Protein AF-A0A838RGV9-F1 (afdb_monomer_lite)

Structure (mmCIF, N/CA/C/O backbone):
data_AF-A0A838RGV9-F1
#
_entry.id   AF-A0A838RGV9-F1
#
loop_
_atom_site.group_PDB
_atom_site.id
_atom_site.type_symbol
_atom_site.label_atom_id
_atom_site.label_alt_id
_atom_site.label_comp_id
_atom_site.label_asym_id
_atom_site.label_entity_id
_atom_site.label_seq_id
_atom_site.pdbx_PDB_ins_code
_atom_site.Cartn_x
_atom_site.Cartn_y
_atom_site.Cartn_z
_atom_site.occupancy
_atom_site.B_iso_or_equiv
_atom_site.auth_seq_id
_atom_site.auth_comp_id
_atom_site.auth_asym_id
_atom_site.auth_atom_id
_atom_site.pdbx_PDB_model_num
ATOM 1 N N . MET A 1 1 ? -49.127 29.134 79.088 1.00 38.84 1 MET A N 1
ATOM 2 C CA . MET A 1 1 ? -49.417 29.663 77.733 1.00 38.84 1 MET A CA 1
ATOM 3 C C . MET A 1 1 ? -48.108 30.256 77.223 1.00 38.84 1 MET A C 1
ATOM 5 O O . MET A 1 1 ? -47.586 31.080 77.949 1.00 38.84 1 MET A O 1
ATOM 9 N N . ARG A 1 2 ? -47.462 29.895 76.111 1.00 37.62 2 ARG A N 1
ATOM 10 C CA . ARG A 1 2 ? -47.705 28.986 74.980 1.00 37.62 2 ARG A CA 1
ATOM 11 C C . ARG A 1 2 ? -46.329 28.514 74.450 1.00 37.62 2 ARG A C 1
ATOM 13 O O . ARG A 1 2 ? -45.347 29.227 74.592 1.00 37.62 2 ARG A O 1
ATOM 20 N N . ASN A 1 3 ? -46.375 27.311 73.890 1.00 37.75 3 ASN A N 1
ATOM 21 C CA . ASN A 1 3 ? -45.461 26.487 73.093 1.00 37.75 3 ASN A CA 1
ATOM 22 C C . ASN A 1 3 ? -44.102 27.010 72.593 1.00 37.75 3 ASN A C 1
ATOM 24 O O . ASN A 1 3 ? -43.985 28.075 71.999 1.00 37.75 3 ASN A O 1
ATOM 28 N N . VAL A 1 4 ? -43.134 26.101 72.744 1.00 48.84 4 VAL A N 1
ATOM 29 C CA . VAL A 1 4 ? -41.905 25.918 71.962 1.00 48.84 4 VAL A CA 1
ATOM 30 C C . VAL A 1 4 ? -42.262 25.161 70.671 1.00 48.84 4 VAL A C 1
ATOM 32 O O . VAL A 1 4 ? -43.009 24.186 70.760 1.00 48.84 4 VAL A O 1
ATOM 35 N N . GLY A 1 5 ? -41.709 25.561 69.520 1.00 49.88 5 GLY A N 1
ATOM 36 C CA . GLY A 1 5 ? -41.626 24.719 68.314 1.00 49.88 5 GLY A CA 1
ATOM 37 C C . GLY A 1 5 ? -41.878 25.443 66.986 1.00 49.88 5 GLY A C 1
ATOM 38 O O . GLY A 1 5 ? -43.004 25.857 66.751 1.00 49.88 5 GLY A O 1
ATOM 39 N N . GLU A 1 6 ? -40.827 25.553 66.165 1.00 44.88 6 GLU A N 1
ATOM 40 C CA . GLU A 1 6 ? -40.776 25.657 64.683 1.00 44.88 6 GLU A CA 1
ATOM 41 C C . GLU A 1 6 ? -39.279 25.880 64.351 1.00 44.88 6 GLU A C 1
ATOM 43 O O . GLU A 1 6 ? -38.728 26.927 64.673 1.00 44.88 6 GLU A O 1
ATOM 48 N N . GLU A 1 7 ? -38.461 24.840 64.147 1.00 48.50 7 GLU A N 1
ATOM 49 C CA . GLU A 1 7 ? -38.240 24.081 62.895 1.00 48.50 7 GLU A CA 1
ATOM 50 C C . GLU A 1 7 ? -37.894 24.954 61.675 1.00 48.50 7 GLU A C 1
ATOM 52 O O . GLU A 1 7 ? -38.701 25.118 60.771 1.00 48.50 7 GLU A O 1
ATOM 57 N N . ASP A 1 8 ? -36.644 25.426 61.614 1.00 43.81 8 ASP A N 1
ATOM 58 C CA . ASP A 1 8 ? -35.984 25.779 60.351 1.00 43.81 8 ASP A CA 1
ATOM 59 C C . ASP A 1 8 ? -35.103 24.596 59.911 1.00 43.81 8 ASP A C 1
ATOM 61 O O . ASP A 1 8 ? -33.913 24.514 60.225 1.00 43.81 8 ASP A O 1
ATOM 65 N N . ASN A 1 9 ? -35.711 23.646 59.194 1.00 44.75 9 ASN A N 1
ATOM 66 C CA . ASN A 1 9 ? -34.995 22.681 58.358 1.00 44.75 9 ASN A CA 1
ATOM 67 C C . ASN A 1 9 ? -34.441 23.433 57.140 1.00 44.75 9 ASN A C 1
ATOM 69 O O . ASN A 1 9 ? -35.098 23.542 56.108 1.00 44.75 9 ASN A O 1
ATOM 73 N N . GLN A 1 10 ? -33.237 23.990 57.264 1.00 44.53 10 GLN A N 1
ATOM 74 C CA . GLN A 1 10 ? -32.460 24.366 56.089 1.00 44.53 10 GLN A CA 1
ATOM 75 C C . GLN A 1 10 ? -31.919 23.088 55.452 1.00 44.53 10 GLN A C 1
ATOM 77 O O . GLN A 1 10 ? -31.057 22.421 56.026 1.00 44.53 10 GLN A O 1
ATOM 82 N N . ASP A 1 11 ? -32.451 22.775 54.270 1.00 50.38 11 ASP A N 1
ATOM 83 C CA . ASP A 1 11 ? -31.948 21.784 53.324 1.00 50.38 11 ASP A CA 1
ATOM 84 C C . ASP A 1 11 ? -30.456 22.026 53.043 1.00 50.38 11 ASP A C 1
ATOM 86 O O . ASP A 1 11 ? -30.053 22.731 52.116 1.00 50.38 11 ASP A O 1
ATOM 90 N N . LEU A 1 12 ? -29.614 21.427 53.882 1.00 48.34 12 LEU A N 1
ATOM 91 C CA . LEU A 1 12 ? -28.197 21.216 53.642 1.00 48.34 12 LEU A CA 1
ATOM 92 C C . LEU A 1 12 ? -28.070 20.104 52.600 1.00 48.34 12 LEU A C 1
ATOM 94 O O . LEU A 1 12 ? -27.753 18.963 52.928 1.00 48.34 12 LEU A O 1
ATOM 98 N N . PHE A 1 13 ? -28.308 20.443 51.332 1.00 50.75 13 PHE A N 1
ATOM 99 C CA . PHE A 1 13 ? -27.741 19.664 50.236 1.00 50.75 13 PHE A CA 1
ATOM 100 C C . PHE A 1 13 ? -26.227 19.645 50.438 1.00 50.75 13 PHE A C 1
ATOM 102 O O . PHE A 1 13 ? -25.566 20.690 50.441 1.00 50.75 13 PHE A O 1
ATOM 109 N N . SER A 1 14 ? -25.687 18.460 50.704 1.00 58.28 14 SER A N 1
ATOM 110 C CA . SER A 1 14 ? -24.274 18.310 51.02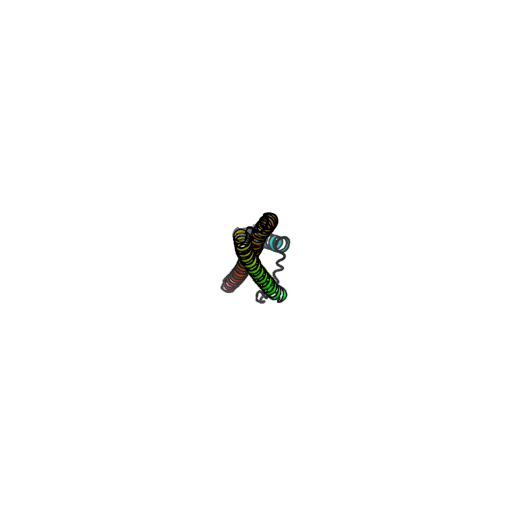6 1.00 58.28 14 SER A CA 1
ATOM 111 C C . SER A 1 14 ? -23.434 18.673 49.797 1.00 58.28 14 SER A C 1
ATOM 113 O O . SER A 1 14 ? -23.817 18.403 48.657 1.00 58.28 14 SER A O 1
ATOM 115 N N . ALA A 1 15 ? -22.270 19.294 50.000 1.00 53.75 15 ALA A N 1
ATOM 116 C CA . ALA A 1 15 ? -21.366 19.655 48.903 1.00 53.75 15 ALA A CA 1
ATOM 117 C C . ALA A 1 15 ? -20.957 18.442 48.036 1.00 53.75 15 ALA A C 1
ATOM 119 O O . ALA A 1 15 ? -20.588 18.625 46.878 1.00 53.75 15 ALA A O 1
ATOM 120 N N . GLU A 1 16 ? -21.071 17.223 48.579 1.00 52.38 16 GLU A N 1
ATOM 121 C CA . GLU A 1 16 ? -20.868 15.955 47.871 1.00 52.38 16 GLU A CA 1
ATOM 122 C C . GLU A 1 16 ? -21.973 15.637 46.857 1.00 52.38 16 GLU A C 1
ATOM 124 O O . GLU A 1 16 ? -21.681 15.100 45.791 1.00 52.38 16 GLU A O 1
ATOM 129 N N . GLU A 1 17 ? -23.230 16.000 47.121 1.00 49.72 17 GLU A N 1
ATOM 130 C CA . GLU A 1 17 ? -24.305 15.824 46.137 1.00 49.72 17 GLU A CA 1
ATOM 131 C C . GLU A 1 17 ? -24.119 16.783 44.957 1.00 49.72 17 GLU A C 1
ATOM 133 O O . GLU A 1 17 ? -24.282 16.391 43.802 1.00 49.72 17 GLU A O 1
ATOM 138 N N . PHE A 1 18 ? -23.679 18.017 45.217 1.00 50.31 18 PHE A N 1
ATOM 139 C CA . PHE A 1 18 ? -23.465 19.023 44.173 1.00 50.31 18 PHE A CA 1
ATOM 140 C C . PHE A 1 18 ? -22.307 18.672 43.222 1.00 50.31 18 PHE A C 1
ATOM 142 O O . PHE A 1 18 ? -22.387 18.926 42.017 1.00 50.31 18 PHE A O 1
ATOM 149 N N . THR A 1 19 ? -21.226 18.071 43.727 1.00 52.03 19 THR A N 1
ATOM 150 C CA . THR A 1 19 ? -20.140 17.561 42.876 1.00 52.03 19 THR A CA 1
ATOM 151 C C . THR A 1 19 ? -20.588 16.363 42.053 1.00 52.03 19 THR A C 1
ATOM 153 O O . THR A 1 19 ? -20.262 16.316 40.869 1.00 52.03 19 THR A O 1
ATOM 156 N N . ASN A 1 20 ? -21.386 15.463 42.630 1.00 53.66 20 ASN A N 1
ATOM 157 C CA . ASN A 1 20 ? -21.862 14.261 41.947 1.00 53.66 20 ASN A CA 1
ATOM 158 C C . ASN A 1 20 ? -22.820 14.584 40.779 1.00 53.66 20 ASN A C 1
ATOM 160 O O . ASN A 1 20 ? -22.722 13.997 39.699 1.00 53.66 20 ASN A O 1
ATOM 164 N N . TYR A 1 21 ? -23.687 15.592 40.944 1.00 52.53 21 TYR A N 1
ATOM 165 C CA . TYR A 1 21 ? -24.541 16.098 39.859 1.00 52.53 21 TYR A CA 1
ATOM 166 C C . TYR A 1 21 ? -23.733 16.718 38.711 1.00 52.53 21 TYR A C 1
ATOM 168 O O . TYR A 1 21 ? -24.027 16.468 37.540 1.00 52.53 21 TYR A O 1
ATOM 176 N N . ASN A 1 22 ? -22.687 17.485 39.026 1.00 56.66 22 ASN A N 1
ATOM 177 C CA . ASN A 1 22 ? -21.841 18.116 38.011 1.00 56.66 22 ASN A CA 1
ATOM 178 C C . ASN A 1 22 ? -20.995 17.095 37.231 1.00 56.66 22 ASN A C 1
ATOM 180 O O . ASN A 1 22 ? -20.801 17.261 36.026 1.00 56.66 22 ASN A O 1
ATOM 184 N N . THR A 1 23 ? -20.528 16.022 37.878 1.00 58.56 23 THR A N 1
ATOM 185 C CA . THR A 1 23 ? -19.831 14.917 37.199 1.00 58.56 23 THR A CA 1
ATOM 186 C C . THR A 1 23 ? -20.762 14.130 36.284 1.00 58.56 23 THR A C 1
ATOM 188 O O . THR A 1 23 ? -20.413 13.911 35.127 1.00 58.56 23 THR A O 1
ATOM 191 N N . LEU A 1 24 ? -21.978 13.809 36.737 1.00 58.62 24 LEU A N 1
ATOM 192 C CA . LEU A 1 24 ? -22.999 13.149 35.912 1.00 58.62 24 LEU A CA 1
ATOM 193 C C . LEU A 1 24 ? -23.360 13.972 34.670 1.00 58.62 24 LEU A C 1
ATOM 195 O O . LEU A 1 24 ? -23.524 13.437 33.574 1.00 58.62 24 LEU A O 1
ATOM 199 N N . GLN A 1 25 ? -23.460 15.292 34.816 1.00 61.22 25 GLN A N 1
ATOM 200 C CA . GLN A 1 25 ? -23.795 16.174 33.704 1.00 61.22 25 GLN A CA 1
ATOM 201 C C . GLN A 1 25 ? -22.644 16.309 32.697 1.00 61.22 25 GLN A C 1
ATOM 203 O O . GLN A 1 25 ? -22.888 16.343 31.488 1.00 61.22 25 GLN A O 1
ATOM 208 N N . ALA A 1 26 ? -21.397 16.319 33.177 1.00 64.56 26 ALA A N 1
ATOM 209 C CA . ALA A 1 26 ? -20.211 16.298 32.327 1.00 64.56 26 ALA A CA 1
ATOM 210 C C . ALA A 1 26 ? -20.060 14.966 31.571 1.00 64.56 26 ALA A C 1
ATOM 212 O O . ALA A 1 26 ? -19.712 14.977 30.391 1.00 64.56 26 ALA A O 1
ATOM 213 N N . GLU A 1 27 ? -20.371 13.833 32.208 1.00 66.25 27 GLU A N 1
ATOM 214 C CA . GLU A 1 27 ? -20.383 12.518 31.557 1.00 66.25 27 GLU A CA 1
ATOM 215 C C . GLU A 1 27 ? -21.451 12.433 30.465 1.00 66.25 27 GLU A C 1
ATOM 217 O O . GLU A 1 27 ? -21.141 12.031 29.344 1.00 66.25 27 GLU A O 1
ATOM 222 N N . MET A 1 28 ? -22.677 12.893 30.738 1.00 69.56 28 MET A N 1
ATOM 223 C CA . MET A 1 28 ? -23.749 12.915 29.735 1.00 69.56 28 MET A CA 1
ATOM 224 C C . MET A 1 28 ? -23.400 13.784 28.520 1.00 69.56 28 MET A C 1
ATOM 226 O O . MET A 1 28 ? -23.698 13.408 27.383 1.00 69.56 28 MET A O 1
ATOM 230 N N . ASP A 1 29 ? -22.761 14.938 28.729 1.00 75.88 29 ASP A N 1
ATOM 231 C CA . ASP A 1 29 ? -22.346 15.805 27.621 1.00 75.88 29 ASP A CA 1
ATOM 232 C C . ASP A 1 29 ? -21.178 15.195 26.829 1.00 75.88 29 ASP A C 1
ATOM 234 O O . ASP A 1 29 ? -21.167 15.233 25.595 1.00 75.88 29 ASP A O 1
ATOM 238 N N . LEU A 1 30 ? -20.229 14.541 27.507 1.00 68.81 30 LEU A N 1
ATOM 239 C CA . LEU A 1 30 ? -19.143 13.815 26.851 1.00 68.81 30 LEU A CA 1
ATOM 240 C C . LEU A 1 30 ? -19.681 12.640 26.017 1.00 68.81 30 LEU A C 1
ATOM 242 O O . LEU A 1 30 ? -19.285 12.475 24.863 1.00 68.81 30 LEU A O 1
ATOM 246 N N . GLU A 1 31 ? -20.628 11.866 26.553 1.00 63.72 31 GLU A N 1
ATOM 247 C CA . GLU A 1 31 ? -21.307 10.785 25.834 1.00 63.72 31 GLU A CA 1
ATOM 248 C C . GLU A 1 31 ? -22.082 11.298 24.620 1.00 63.72 31 GLU A C 1
ATOM 250 O O . GLU A 1 31 ? -22.030 10.688 23.546 1.00 63.72 31 GLU A O 1
ATOM 255 N N . ARG A 1 32 ? -22.774 12.436 24.754 1.00 66.44 32 ARG A N 1
ATOM 256 C CA . ARG A 1 32 ? -23.488 13.066 23.639 1.00 66.44 32 ARG A CA 1
ATOM 257 C C . ARG A 1 32 ? -22.521 13.471 22.533 1.00 66.44 32 ARG A C 1
ATOM 259 O O . ARG A 1 32 ? -22.756 13.157 21.368 1.00 66.44 32 ARG A O 1
ATOM 266 N N . ARG A 1 33 ? -21.394 14.088 22.892 1.00 64.69 33 ARG A N 1
ATOM 267 C CA . ARG A 1 33 ? -20.357 14.512 21.939 1.00 64.69 33 ARG A CA 1
ATOM 268 C C . ARG A 1 33 ? -19.636 13.326 21.297 1.00 64.69 33 ARG A C 1
ATOM 270 O O . ARG A 1 33 ? -19.273 13.408 20.126 1.00 64.69 33 ARG A O 1
ATOM 277 N N . LEU A 1 34 ? -19.468 12.212 22.011 1.00 59.88 34 LEU A N 1
ATOM 278 C CA . LEU A 1 34 ? -18.934 10.962 21.458 1.00 59.88 34 LEU A CA 1
ATOM 279 C C . LEU A 1 34 ? -19.927 10.284 20.498 1.00 59.88 34 LEU A C 1
ATOM 281 O O . LEU A 1 34 ? -19.515 9.784 19.448 1.00 59.88 34 LEU A O 1
ATOM 285 N N . ARG A 1 35 ? -21.232 10.316 20.801 1.00 59.00 35 ARG A N 1
ATOM 286 C CA . ARG A 1 35 ? -22.293 9.846 19.891 1.00 59.00 35 ARG A CA 1
ATOM 287 C C . ARG A 1 35 ? -22.353 10.680 18.612 1.00 59.00 35 ARG A C 1
ATOM 289 O O . ARG A 1 35 ? -22.397 10.104 17.528 1.00 59.00 35 ARG A O 1
ATOM 296 N N . GLU A 1 36 ? -22.330 12.007 18.738 1.00 60.91 36 GLU A N 1
ATOM 297 C CA . GLU A 1 36 ? -22.445 12.941 17.609 1.00 60.91 36 GLU A CA 1
ATOM 298 C C . GLU A 1 36 ? -21.201 12.939 16.710 1.00 60.91 36 GLU A C 1
ATOM 300 O O . GLU A 1 36 ? -21.340 12.913 15.489 1.00 60.91 36 GLU A O 1
ATOM 305 N N . ASN A 1 37 ? -19.991 12.909 17.282 1.00 56.53 37 ASN A N 1
ATOM 306 C CA . ASN A 1 37 ? -18.759 13.057 16.496 1.00 56.53 37 ASN A CA 1
ATOM 307 C C . ASN A 1 37 ? -18.123 11.732 16.055 1.00 56.53 37 ASN A C 1
ATOM 309 O O . ASN A 1 37 ? -17.371 11.720 15.084 1.00 56.53 37 ASN A O 1
ATOM 313 N N . VAL A 1 38 ? -18.381 10.622 16.758 1.00 55.91 38 VAL A N 1
ATOM 314 C CA . VAL A 1 38 ? -17.686 9.340 16.516 1.00 55.91 38 VAL A CA 1
ATOM 315 C C . VAL A 1 38 ? -18.638 8.253 15.996 1.00 55.91 38 VAL A C 1
ATOM 317 O O . VAL A 1 38 ? -18.197 7.178 15.587 1.00 55.91 38 VAL A O 1
ATOM 320 N N . GLY A 1 39 ? -19.955 8.500 15.983 1.00 45.88 39 GLY A N 1
ATOM 321 C CA . GLY A 1 39 ? -20.948 7.513 15.540 1.00 45.88 39 GLY A CA 1
ATOM 322 C C . GLY A 1 39 ? -20.947 6.236 16.390 1.00 45.88 39 GLY A C 1
ATOM 323 O O . GLY A 1 39 ? -21.368 5.171 15.933 1.00 45.88 39 GLY A O 1
ATOM 324 N N . ILE A 1 40 ? -20.434 6.311 17.621 1.00 47.69 40 ILE A N 1
ATOM 325 C CA . ILE A 1 40 ? -20.488 5.213 18.581 1.00 47.69 40 ILE A CA 1
ATOM 326 C C . ILE A 1 40 ? -21.839 5.332 19.273 1.00 47.69 40 ILE A C 1
ATOM 328 O O . ILE A 1 40 ? -22.056 6.235 20.070 1.00 47.69 40 ILE A O 1
ATOM 332 N N . THR A 1 41 ? -22.769 4.439 18.954 1.00 49.03 41 THR A N 1
ATOM 333 C CA . THR A 1 41 ? -23.935 4.181 19.801 1.00 49.03 41 THR A CA 1
ATOM 334 C C . THR A 1 41 ? -23.488 3.176 20.859 1.00 49.03 41 THR A C 1
ATOM 336 O O . THR A 1 41 ? -23.380 1.990 20.541 1.00 49.03 41 THR A O 1
ATOM 339 N N . PRO A 1 42 ? -23.175 3.591 22.101 1.00 42.72 42 PRO A N 1
ATOM 340 C CA . PRO A 1 42 ? -22.986 2.620 23.157 1.00 42.72 42 PRO A CA 1
ATOM 341 C C . PRO A 1 42 ? -24.367 2.020 23.442 1.00 42.72 42 PRO A C 1
ATOM 343 O O . PRO A 1 42 ? -25.299 2.705 23.875 1.00 42.72 42 PRO A O 1
ATOM 346 N N . ILE A 1 43 ? -24.534 0.739 23.114 1.00 43.50 43 ILE A N 1
ATOM 347 C CA . ILE A 1 43 ? -25.655 -0.062 23.603 1.00 43.50 43 ILE A CA 1
ATOM 348 C C . ILE A 1 43 ? -25.320 -0.352 25.067 1.00 43.50 43 ILE A C 1
ATOM 350 O O . ILE A 1 43 ? -24.830 -1.424 25.401 1.00 43.50 43 ILE A O 1
ATOM 354 N N . ILE A 1 44 ? -25.511 0.641 25.938 1.00 44.72 44 ILE A N 1
ATOM 355 C CA . ILE A 1 44 ? -25.464 0.438 27.386 1.00 44.72 44 ILE A CA 1
ATOM 356 C C . ILE A 1 44 ? -26.822 -0.143 27.767 1.00 44.72 44 ILE A C 1
ATOM 358 O O . ILE A 1 44 ? -27.716 0.543 28.249 1.00 44.72 44 ILE A O 1
ATOM 362 N N . SER A 1 45 ? -27.023 -1.417 27.457 1.00 43.41 45 SER A N 1
ATOM 363 C CA . SER A 1 45 ? -27.983 -2.210 28.212 1.00 43.41 45 SER A CA 1
ATOM 364 C C . SER A 1 45 ? -27.226 -2.754 29.410 1.00 43.41 45 SER A C 1
ATOM 366 O O . SER A 1 45 ? -26.246 -3.477 29.209 1.00 43.41 45 SER A O 1
ATOM 368 N N . GLY A 1 46 ? -27.665 -2.389 30.619 1.00 39.91 46 GLY A N 1
ATOM 369 C CA . GLY A 1 46 ? -27.192 -2.992 31.865 1.00 39.91 46 GLY A CA 1
ATOM 370 C C . GLY A 1 46 ? -27.028 -4.504 31.691 1.00 39.91 46 GLY A C 1
ATOM 371 O O . GLY A 1 46 ? -27.866 -5.157 31.066 1.00 39.91 46 GLY A O 1
ATOM 372 N N . ASP A 1 47 ? -25.885 -5.011 32.139 1.00 40.44 47 ASP A N 1
ATOM 373 C CA . ASP A 1 47 ? -25.431 -6.404 32.037 1.00 40.44 47 ASP A CA 1
ATOM 374 C C . ASP A 1 47 ? -25.050 -6.962 30.659 1.00 40.44 47 ASP A C 1
ATOM 376 O O . ASP A 1 47 ? -24.684 -8.136 30.576 1.00 40.44 47 ASP A O 1
ATOM 380 N N . LYS A 1 48 ? -25.036 -6.180 29.572 1.00 41.44 48 LYS A N 1
ATOM 381 C CA . LYS A 1 48 ? -24.576 -6.710 28.275 1.00 41.44 48 LYS A CA 1
ATOM 382 C C . LYS A 1 48 ? -23.189 -6.203 27.913 1.00 41.44 48 LYS A C 1
ATOM 384 O O . LYS A 1 48 ? -22.982 -5.025 27.643 1.00 41.44 48 LYS A O 1
ATOM 389 N N . GLU A 1 49 ? -22.263 -7.157 27.924 1.00 42.94 49 GLU A N 1
ATOM 390 C CA . GLU A 1 49 ? -20.967 -7.174 27.244 1.00 42.94 49 GLU A CA 1
ATOM 391 C C . GLU A 1 49 ? -20.964 -6.254 26.015 1.00 42.94 49 GLU A C 1
ATOM 393 O O . GLU A 1 49 ? -21.887 -6.345 25.196 1.00 42.94 49 GLU A O 1
ATOM 398 N N . ILE A 1 50 ? -19.954 -5.378 25.876 1.00 49.94 50 ILE A N 1
ATOM 399 C CA . ILE A 1 50 ? -19.778 -4.537 24.680 1.00 49.94 50 ILE A CA 1
ATOM 400 C C . ILE A 1 50 ? -19.662 -5.463 23.462 1.00 49.94 50 ILE A C 1
ATOM 402 O O . ILE A 1 50 ? -18.590 -5.933 23.072 1.00 49.94 50 ILE A O 1
ATOM 406 N N . THR A 1 51 ? -20.808 -5.761 22.860 1.00 44.22 51 THR A N 1
ATOM 407 C CA . THR A 1 51 ? -20.922 -6.688 21.747 1.00 44.22 51 THR A CA 1
ATOM 408 C C . THR A 1 51 ? -20.705 -5.861 20.495 1.00 44.22 51 THR A C 1
ATOM 410 O O . THR A 1 51 ? -21.612 -5.202 19.988 1.00 44.22 51 THR A O 1
ATOM 413 N N . TYR A 1 52 ? -19.459 -5.822 20.025 1.00 51.91 52 TYR A N 1
ATOM 414 C CA . TYR A 1 52 ? -19.124 -5.163 18.767 1.00 51.91 52 TYR A CA 1
ATOM 415 C C . TYR A 1 52 ? -19.953 -5.776 17.635 1.00 51.91 52 TYR A C 1
ATOM 417 O O . TYR A 1 52 ? -20.043 -7.000 17.523 1.00 51.91 52 TYR A O 1
ATOM 425 N N . SER A 1 53 ? -20.556 -4.941 16.782 1.00 51.62 53 SER A N 1
ATOM 426 C CA . SER A 1 53 ? -21.385 -5.462 15.696 1.00 51.62 53 SER A CA 1
ATOM 427 C C . SER A 1 53 ? -20.548 -6.354 14.760 1.00 51.62 53 SER A C 1
ATOM 429 O O . SER A 1 53 ? -19.419 -5.990 14.405 1.00 51.62 53 SER A O 1
ATOM 431 N N . PRO A 1 54 ? -21.092 -7.490 14.285 1.00 53.88 54 PRO A N 1
ATOM 432 C CA . PRO A 1 54 ? -20.420 -8.345 13.303 1.00 53.88 54 PRO A CA 1
ATOM 433 C C . PRO A 1 54 ? -19.974 -7.578 12.046 1.00 53.88 54 PRO A C 1
ATOM 435 O O . PRO A 1 54 ? -18.941 -7.884 11.452 1.00 53.88 54 PRO A O 1
ATOM 438 N N . SER A 1 55 ? -20.702 -6.515 11.678 1.00 59.34 55 SER A N 1
ATOM 439 C CA . SER A 1 55 ? -20.350 -5.631 10.563 1.00 59.34 55 SER A CA 1
ATOM 440 C C . SER A 1 55 ? -19.026 -4.882 10.764 1.00 59.34 55 SER A C 1
ATOM 442 O O . SER A 1 55 ? -18.286 -4.714 9.798 1.00 59.34 55 SER A O 1
ATOM 444 N N . ARG A 1 56 ? -18.653 -4.495 11.995 1.00 58.41 56 ARG A N 1
ATOM 445 C CA . ARG A 1 56 ? -17.348 -3.861 12.277 1.00 58.41 56 ARG A CA 1
ATOM 446 C C . ARG A 1 56 ? -16.177 -4.845 12.212 1.00 58.41 56 ARG A C 1
ATOM 448 O O . ARG A 1 56 ? -15.064 -4.447 11.875 1.00 58.41 56 ARG A O 1
ATOM 455 N N . ILE A 1 57 ? -16.408 -6.122 12.517 1.00 64.94 57 ILE A N 1
ATOM 456 C CA . ILE A 1 57 ? -15.387 -7.176 12.402 1.00 64.94 57 ILE A CA 1
ATOM 457 C C . ILE A 1 57 ? -15.142 -7.510 10.926 1.00 64.94 57 ILE A C 1
ATOM 459 O O . ILE A 1 57 ? -13.990 -7.556 10.492 1.00 64.94 57 ILE A O 1
ATOM 463 N N . ASN A 1 58 ? -16.211 -7.661 10.142 1.00 66.50 58 ASN A N 1
ATOM 464 C CA . ASN A 1 58 ? -16.100 -7.909 8.705 1.00 66.50 58 ASN A CA 1
ATOM 465 C C . ASN A 1 58 ? -15.453 -6.729 7.970 1.00 66.50 58 ASN A C 1
ATOM 467 O O . ASN A 1 58 ? -14.577 -6.944 7.135 1.00 66.50 58 ASN A O 1
ATOM 471 N N . ASN A 1 59 ? -15.802 -5.489 8.330 1.00 75.69 59 ASN A N 1
ATOM 472 C CA . ASN A 1 59 ? -15.153 -4.304 7.768 1.00 75.69 59 ASN A CA 1
ATOM 473 C C . ASN A 1 59 ? -13.659 -4.255 8.104 1.00 75.69 59 ASN A C 1
ATOM 475 O O . ASN A 1 59 ? -12.856 -3.960 7.226 1.00 75.69 59 ASN A O 1
ATOM 479 N N . TYR A 1 60 ? -13.265 -4.613 9.330 1.00 77.00 60 TYR A N 1
ATOM 480 C CA . TYR A 1 60 ? -11.852 -4.683 9.711 1.00 77.00 60 TYR A CA 1
ATOM 481 C C . TYR A 1 60 ? -11.074 -5.689 8.849 1.00 77.00 60 TYR A C 1
ATOM 483 O O . TYR A 1 60 ? -9.997 -5.377 8.343 1.00 77.00 60 TYR A O 1
ATOM 491 N N . GLN A 1 61 ? -11.625 -6.888 8.630 1.00 80.75 61 GLN A N 1
ATOM 492 C CA . GLN A 1 61 ? -10.99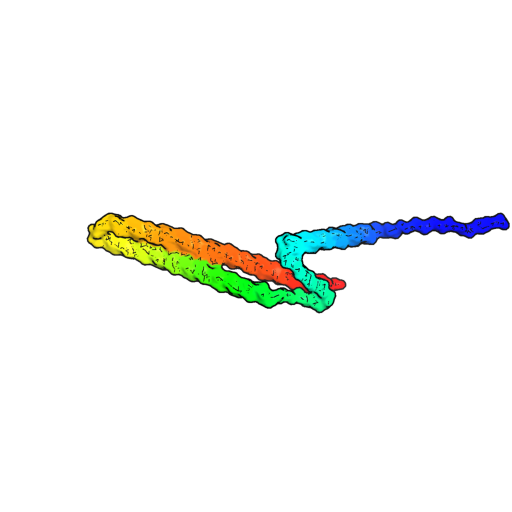1 -7.885 7.762 1.00 80.75 61 GLN A CA 1
ATOM 493 C C . GLN A 1 61 ? -10.929 -7.422 6.303 1.00 80.75 61 GLN A C 1
ATOM 495 O O . GLN A 1 61 ? -9.884 -7.560 5.672 1.00 80.75 61 GLN A O 1
ATOM 500 N N . ALA A 1 62 ? -12.005 -6.827 5.783 1.00 81.00 62 ALA A N 1
ATOM 501 C CA . ALA A 1 62 ? -12.044 -6.304 4.420 1.00 81.00 62 ALA A CA 1
ATOM 502 C C . ALA A 1 62 ? -11.003 -5.192 4.201 1.00 81.00 62 ALA A C 1
ATOM 504 O O . ALA A 1 62 ? -10.263 -5.222 3.218 1.00 81.00 62 ALA A O 1
ATOM 505 N N . ILE A 1 63 ? -10.886 -4.252 5.144 1.00 86.25 63 ILE A N 1
ATOM 506 C CA . ILE A 1 63 ? -9.898 -3.165 5.093 1.00 86.25 63 ILE A CA 1
ATOM 507 C C . ILE A 1 63 ? -8.473 -3.719 5.218 1.00 86.25 63 ILE A C 1
ATOM 509 O O . ILE A 1 63 ? -7.574 -3.276 4.505 1.00 86.25 63 ILE A O 1
ATOM 513 N N . ARG A 1 64 ? -8.255 -4.732 6.063 1.00 88.12 64 ARG A N 1
ATOM 514 C CA . ARG A 1 64 ? -6.950 -5.396 6.175 1.00 88.12 64 ARG A CA 1
ATOM 515 C C . ARG A 1 64 ? -6.542 -6.080 4.871 1.00 88.12 64 ARG A C 1
ATOM 517 O O . ARG A 1 64 ? -5.402 -5.930 4.442 1.00 88.12 64 ARG A O 1
ATOM 524 N N . VAL A 1 65 ? -7.463 -6.796 4.224 1.00 91.19 65 VAL A N 1
ATOM 525 C CA . VAL A 1 65 ? -7.215 -7.421 2.914 1.00 91.19 65 VAL A CA 1
ATOM 526 C C . VAL A 1 65 ? -6.917 -6.359 1.857 1.00 91.19 65 VAL A C 1
ATOM 528 O O . VAL A 1 65 ? -5.986 -6.529 1.070 1.00 91.19 65 VAL A O 1
ATOM 531 N N . LEU A 1 66 ? -7.641 -5.235 1.872 1.00 91.00 66 LEU A N 1
ATOM 532 C CA . LEU A 1 66 ? -7.353 -4.099 1.000 1.00 91.00 66 LEU A CA 1
ATOM 533 C C . LEU A 1 66 ? -5.922 -3.580 1.218 1.00 91.00 66 LEU A C 1
ATOM 535 O O . LEU A 1 66 ? -5.175 -3.470 0.249 1.00 91.00 66 LEU A O 1
ATOM 539 N N . ALA A 1 67 ? -5.500 -3.345 2.463 1.00 89.38 67 ALA A N 1
ATOM 540 C CA . ALA A 1 67 ? -4.133 -2.916 2.778 1.00 89.38 67 ALA A CA 1
ATOM 541 C C . ALA A 1 67 ? -3.075 -3.904 2.260 1.00 89.38 67 ALA A C 1
ATOM 543 O O . ALA A 1 67 ? -2.101 -3.503 1.621 1.00 89.38 67 ALA A O 1
ATOM 544 N N . SER A 1 68 ? -3.299 -5.207 2.452 1.00 91.50 68 SER A N 1
ATOM 545 C CA . SER A 1 68 ? -2.415 -6.250 1.921 1.00 91.50 68 SER A CA 1
ATOM 546 C C . SER A 1 68 ? -2.367 -6.259 0.389 1.00 91.50 68 SER A C 1
ATOM 548 O O . SER A 1 68 ? -1.296 -6.446 -0.186 1.00 91.50 68 SER A O 1
ATOM 550 N N . SER A 1 69 ? -3.488 -6.001 -0.291 1.00 93.62 69 SER A N 1
ATOM 551 C CA . SER A 1 69 ? -3.513 -5.898 -1.757 1.00 93.62 69 SER A CA 1
ATOM 552 C C . SER A 1 69 ? -2.737 -4.680 -2.271 1.00 93.62 69 SER A C 1
ATOM 554 O O . SER A 1 69 ? -1.972 -4.805 -3.225 1.00 93.62 69 SER A O 1
ATOM 556 N N . LEU A 1 70 ? -2.842 -3.530 -1.592 1.00 92.25 70 LEU A N 1
ATOM 557 C CA . LEU A 1 70 ? -2.067 -2.324 -1.902 1.00 92.25 70 LEU A CA 1
ATOM 558 C C . LEU A 1 70 ? -0.568 -2.578 -1.725 1.00 92.25 70 LEU A C 1
ATOM 560 O O . LEU A 1 70 ? 0.228 -2.209 -2.583 1.00 92.25 70 LEU A O 1
ATOM 564 N N . GLN A 1 71 ? -0.179 -3.289 -0.667 1.00 92.50 71 GLN A N 1
ATOM 565 C CA . GLN A 1 71 ? 1.204 -3.715 -0.476 1.00 92.50 71 GLN A CA 1
ATOM 566 C C . GLN A 1 71 ? 1.675 -4.658 -1.597 1.00 92.50 71 GLN A C 1
ATOM 568 O O . GLN A 1 71 ? 2.800 -4.528 -2.079 1.00 92.50 71 GLN A O 1
ATOM 573 N N . GLY A 1 72 ? 0.811 -5.566 -2.059 1.00 93.00 72 GLY A N 1
ATOM 574 C CA . GLY A 1 72 ? 1.066 -6.408 -3.231 1.00 93.00 72 GLY A CA 1
ATOM 575 C C . GLY A 1 72 ? 1.299 -5.590 -4.505 1.00 93.00 72 GLY A C 1
ATOM 576 O O . GLY A 1 72 ? 2.285 -5.815 -5.208 1.00 93.00 72 GLY A O 1
ATOM 577 N N . PHE A 1 73 ? 0.456 -4.588 -4.771 1.00 93.12 73 PHE A N 1
ATOM 578 C CA . PHE A 1 73 ? 0.654 -3.667 -5.893 1.00 93.12 73 PHE A CA 1
ATOM 579 C C . PHE A 1 73 ? 1.954 -2.875 -5.763 1.00 93.12 73 PHE A C 1
ATOM 581 O O . PHE A 1 73 ? 2.673 -2.732 -6.750 1.00 93.12 73 PHE A O 1
ATOM 588 N N . ALA A 1 74 ? 2.313 -2.422 -4.560 1.00 93.69 74 ALA A N 1
ATOM 589 C CA . ALA A 1 74 ? 3.577 -1.731 -4.335 1.00 93.69 74 ALA A CA 1
ATOM 590 C C . ALA A 1 74 ? 4.783 -2.584 -4.760 1.00 93.69 74 ALA A C 1
ATOM 592 O O . ALA A 1 74 ? 5.679 -2.093 -5.448 1.00 93.69 74 ALA A O 1
ATOM 593 N N . TRP A 1 75 ? 4.782 -3.873 -4.410 1.00 94.62 75 TRP A N 1
ATOM 594 C CA . TRP A 1 75 ? 5.821 -4.812 -4.835 1.00 94.62 75 TRP A CA 1
ATOM 595 C C . TRP A 1 75 ? 5.817 -5.066 -6.338 1.00 94.62 75 TRP A C 1
ATOM 597 O O . TRP A 1 75 ? 6.883 -5.113 -6.950 1.00 94.62 75 TRP A O 1
ATOM 607 N N . LEU A 1 76 ? 4.636 -5.185 -6.944 1.00 96.31 76 LEU A N 1
ATOM 608 C CA . LEU A 1 76 ? 4.503 -5.355 -8.387 1.00 96.31 76 LEU A CA 1
ATOM 609 C C . LEU A 1 76 ? 5.109 -4.167 -9.146 1.00 96.31 76 LEU A C 1
ATOM 611 O O . LEU A 1 76 ? 5.937 -4.362 -10.034 1.00 96.31 76 LEU A O 1
ATOM 615 N N . PHE A 1 77 ? 4.774 -2.937 -8.754 1.00 95.44 77 PHE A N 1
ATOM 616 C CA . PHE A 1 77 ? 5.330 -1.734 -9.374 1.00 95.44 77 PHE A CA 1
ATOM 617 C C . PHE A 1 77 ? 6.828 -1.560 -9.096 1.00 95.44 77 PHE A C 1
ATOM 619 O O . PHE A 1 77 ? 7.570 -1.165 -9.995 1.00 95.44 77 PHE A O 1
ATOM 626 N N . ALA A 1 78 ? 7.310 -1.923 -7.904 1.00 93.50 78 ALA A N 1
ATOM 627 C CA . ALA A 1 78 ? 8.746 -1.958 -7.629 1.00 93.50 78 ALA A CA 1
ATOM 628 C C . ALA A 1 78 ? 9.476 -2.956 -8.550 1.00 93.50 78 ALA A C 1
ATOM 630 O O . ALA A 1 78 ? 10.544 -2.647 -9.078 1.00 93.50 78 ALA A O 1
ATOM 631 N N . GLY A 1 79 ? 8.873 -4.120 -8.811 1.00 94.38 79 GLY A N 1
ATOM 632 C CA . GLY A 1 79 ? 9.385 -5.102 -9.767 1.00 94.38 79 GLY A CA 1
ATOM 633 C C . GLY A 1 79 ? 9.440 -4.562 -11.199 1.00 94.38 79 GLY A C 1
ATOM 634 O O . GLY A 1 79 ? 10.470 -4.683 -11.862 1.00 94.38 79 GLY A O 1
ATOM 635 N N . ILE A 1 80 ? 8.376 -3.899 -11.662 1.00 94.19 80 ILE A N 1
ATOM 636 C CA . ILE A 1 80 ? 8.343 -3.258 -12.989 1.00 94.19 80 ILE A CA 1
ATOM 637 C C . ILE A 1 80 ? 9.424 -2.176 -13.106 1.00 94.19 80 ILE A C 1
ATOM 639 O O . ILE A 1 80 ? 10.082 -2.079 -14.144 1.00 94.19 80 ILE A O 1
ATOM 643 N N . ALA A 1 81 ? 9.663 -1.398 -12.047 1.00 93.75 81 ALA A N 1
ATOM 644 C CA . ALA A 1 81 ? 10.727 -0.398 -12.031 1.00 93.75 81 ALA A CA 1
ATOM 645 C C . ALA A 1 81 ? 12.109 -1.045 -12.257 1.00 93.75 81 ALA A C 1
ATOM 647 O O . ALA A 1 81 ? 12.882 -0.580 -13.095 1.00 93.75 81 ALA A O 1
ATOM 648 N N . ILE A 1 82 ? 12.396 -2.163 -11.583 1.00 93.81 82 ILE A N 1
ATOM 649 C CA . ILE A 1 82 ? 13.651 -2.911 -11.765 1.00 93.81 82 ILE A CA 1
ATOM 650 C C . ILE A 1 82 ? 13.772 -3.440 -13.200 1.00 93.81 82 ILE A C 1
ATOM 652 O O . ILE A 1 82 ? 14.808 -3.257 -13.839 1.00 93.81 82 ILE A O 1
ATOM 656 N N . LEU A 1 83 ? 12.710 -4.049 -13.737 1.00 92.69 83 LEU A N 1
ATOM 657 C CA . LEU A 1 83 ? 12.701 -4.554 -15.115 1.00 92.69 83 LEU A CA 1
ATOM 658 C C . LEU A 1 83 ? 12.915 -3.433 -16.141 1.00 92.69 83 LEU A C 1
ATOM 660 O O . LEU A 1 83 ? 13.622 -3.636 -17.125 1.00 92.69 83 LEU A O 1
ATOM 664 N N . SER A 1 84 ? 12.366 -2.243 -15.887 1.00 91.44 84 SER A N 1
ATOM 665 C CA . SER A 1 84 ? 12.543 -1.069 -16.750 1.00 91.44 84 SER A CA 1
ATOM 666 C C . SER A 1 84 ? 14.004 -0.611 -16.793 1.00 91.44 84 SER A C 1
ATOM 668 O O . SER A 1 84 ? 14.505 -0.268 -17.864 1.00 91.44 84 SER A O 1
ATOM 670 N N . ILE A 1 85 ? 14.722 -0.665 -15.663 1.00 90.50 85 ILE A N 1
ATOM 671 C CA . ILE A 1 85 ? 16.168 -0.389 -15.627 1.00 90.50 85 ILE A CA 1
ATOM 672 C C . ILE A 1 85 ? 16.936 -1.434 -16.439 1.00 90.50 85 ILE A C 1
ATOM 674 O O . ILE A 1 85 ? 17.775 -1.069 -17.260 1.00 90.50 85 ILE A O 1
ATOM 678 N N . LEU A 1 86 ? 16.655 -2.725 -16.232 1.00 90.00 86 LEU A N 1
ATOM 679 C CA . LEU A 1 86 ? 17.343 -3.806 -16.945 1.00 90.00 86 LEU A CA 1
ATOM 680 C C . LEU A 1 86 ? 17.131 -3.708 -18.462 1.00 90.00 86 LEU A C 1
ATOM 682 O O . LEU A 1 86 ? 18.089 -3.815 -19.227 1.00 90.00 86 LEU A O 1
ATOM 686 N N . ALA A 1 87 ? 15.898 -3.434 -18.893 1.00 88.25 87 ALA A N 1
ATOM 687 C CA . ALA A 1 87 ? 15.574 -3.201 -20.296 1.00 88.25 87 ALA A CA 1
ATOM 688 C C . ALA A 1 87 ? 16.282 -1.953 -20.847 1.00 88.25 87 ALA A C 1
ATOM 690 O O . ALA A 1 87 ? 16.853 -1.996 -21.937 1.00 88.25 87 ALA A O 1
ATOM 691 N N . GLY A 1 88 ? 16.304 -0.855 -20.083 1.00 86.81 88 GLY A N 1
ATOM 692 C CA . GLY A 1 88 ? 17.021 0.366 -20.451 1.00 86.81 88 GLY A CA 1
ATOM 693 C C . GLY A 1 88 ? 18.526 0.143 -20.634 1.00 86.81 88 GLY A C 1
ATOM 694 O O . GLY A 1 88 ? 19.098 0.618 -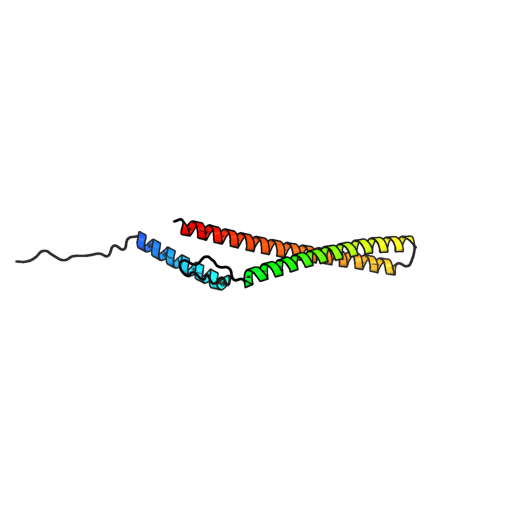21.615 1.00 86.81 88 GLY A O 1
ATOM 695 N N . LEU A 1 89 ? 19.158 -0.627 -19.742 1.00 86.75 89 LEU A N 1
ATOM 696 C CA . LEU A 1 89 ? 20.577 -0.989 -19.836 1.00 86.75 89 LEU A CA 1
ATOM 697 C C . LEU A 1 89 ? 20.875 -1.841 -21.076 1.00 86.75 89 LEU A C 1
ATOM 699 O O . LEU A 1 89 ? 21.857 -1.575 -21.767 1.00 86.75 89 LEU A O 1
ATOM 703 N N . ALA A 1 90 ? 20.025 -2.822 -21.390 1.00 86.69 90 ALA A N 1
ATOM 704 C CA . ALA A 1 90 ? 20.182 -3.651 -22.585 1.00 86.69 90 ALA A CA 1
ATOM 705 C C . ALA A 1 90 ? 20.100 -2.814 -23.876 1.00 86.69 90 ALA A C 1
ATOM 707 O O . ALA A 1 90 ? 20.952 -2.931 -24.754 1.00 86.69 90 ALA A O 1
ATOM 708 N N . ILE A 1 91 ? 19.126 -1.900 -23.959 1.00 83.81 91 ILE A N 1
ATOM 709 C CA . ILE A 1 91 ? 18.966 -0.995 -25.109 1.00 83.81 91 ILE A CA 1
ATOM 710 C C . ILE A 1 91 ? 20.185 -0.077 -25.266 1.00 83.81 91 ILE A C 1
ATOM 712 O O . ILE A 1 91 ? 20.648 0.147 -26.386 1.00 83.81 91 ILE A O 1
ATOM 716 N N . PHE A 1 92 ? 20.723 0.430 -24.152 1.00 82.31 92 PHE A N 1
ATOM 717 C CA . PHE A 1 92 ? 21.912 1.282 -24.160 1.00 82.31 92 PHE A CA 1
ATOM 718 C C . PHE A 1 92 ? 23.146 0.544 -24.701 1.00 82.31 92 PHE A C 1
ATOM 720 O O . PHE A 1 92 ? 23.898 1.109 -25.493 1.00 82.31 92 PHE A O 1
ATOM 727 N N . GLN A 1 93 ? 23.330 -0.729 -24.335 1.00 83.06 93 GLN A N 1
ATOM 728 C CA . GLN A 1 93 ? 24.430 -1.557 -24.842 1.00 83.06 93 GLN A CA 1
ATOM 729 C C . GLN A 1 93 ? 24.318 -1.840 -26.346 1.00 83.06 93 GLN A C 1
ATOM 731 O O . GLN A 1 93 ? 25.331 -1.853 -27.042 1.00 83.06 93 GLN A O 1
ATOM 736 N N . GLU A 1 94 ? 23.104 -2.010 -26.876 1.00 83.00 94 GLU A N 1
ATOM 737 C CA . GLU A 1 94 ? 22.889 -2.265 -28.307 1.00 83.00 94 GLU A CA 1
ATOM 738 C C . GLU A 1 94 ? 23.059 -1.021 -29.205 1.00 83.00 94 GLU A C 1
ATOM 740 O O . GLU A 1 94 ? 22.920 -1.127 -30.424 1.00 83.00 94 GLU A O 1
ATOM 745 N N . SER A 1 95 ? 23.355 0.165 -28.648 1.00 69.19 95 SER A N 1
ATOM 746 C CA . SER A 1 95 ? 23.439 1.442 -29.389 1.00 69.19 95 SER A CA 1
ATOM 747 C C . SER A 1 95 ? 22.185 1.763 -30.222 1.00 69.19 95 SER A C 1
ATOM 749 O O . SER A 1 95 ? 22.240 2.519 -31.196 1.00 69.19 95 SER A O 1
ATOM 751 N N . ARG A 1 96 ? 21.029 1.190 -29.858 1.00 63.31 96 ARG A N 1
ATOM 752 C CA . ARG A 1 96 ? 19.755 1.422 -30.546 1.00 63.31 96 ARG A CA 1
ATOM 753 C C . ARG A 1 96 ? 19.086 2.686 -30.000 1.00 63.31 96 ARG A C 1
ATOM 755 O O . ARG A 1 96 ? 18.942 2.852 -28.796 1.00 63.31 96 ARG A O 1
ATOM 762 N N . ALA A 1 97 ? 18.711 3.558 -30.937 1.00 61.12 97 ALA A N 1
ATOM 763 C CA . ALA A 1 97 ? 18.043 4.860 -30.835 1.00 61.12 97 ALA A CA 1
ATOM 764 C C . ALA A 1 97 ? 17.536 5.343 -29.450 1.00 61.12 97 ALA A C 1
ATOM 766 O O . ALA A 1 97 ? 16.736 4.700 -28.770 1.00 61.12 97 ALA A O 1
ATOM 767 N N . SER A 1 98 ? 17.896 6.593 -29.140 1.00 65.69 98 SER A N 1
ATOM 768 C CA . SER A 1 98 ? 17.609 7.367 -27.919 1.00 65.69 98 SER A CA 1
ATOM 769 C C . SER A 1 98 ? 16.146 7.405 -27.451 1.00 65.69 98 SER A C 1
ATOM 771 O O . SER A 1 98 ? 15.902 7.563 -26.257 1.00 65.69 98 SER A O 1
ATOM 773 N N . GLY A 1 99 ? 15.164 7.235 -28.343 1.00 69.19 99 GLY A N 1
ATOM 774 C CA . GLY A 1 99 ? 13.736 7.313 -28.004 1.00 69.19 99 GLY A CA 1
ATOM 775 C C . GLY A 1 99 ? 13.268 6.251 -27.002 1.00 69.19 99 GLY A C 1
ATOM 776 O O . GLY A 1 99 ? 12.485 6.551 -26.101 1.00 69.19 99 GLY A O 1
ATOM 777 N N . ASN A 1 100 ? 13.800 5.029 -27.093 1.00 80.19 100 ASN A N 1
ATOM 778 C CA . ASN A 1 100 ? 13.403 3.943 -26.194 1.00 80.19 100 ASN A CA 1
ATOM 779 C C . ASN A 1 100 ? 13.975 4.119 -24.780 1.00 80.19 100 ASN A C 1
ATOM 781 O O . ASN A 1 100 ? 13.348 3.701 -23.810 1.00 80.19 100 ASN A O 1
ATOM 785 N N . VAL A 1 101 ? 15.124 4.788 -24.642 1.00 80.94 101 VAL A N 1
ATOM 786 C CA . VAL A 1 101 ? 15.740 5.066 -23.335 1.00 80.94 101 VAL A CA 1
ATOM 787 C C . VAL A 1 101 ? 14.874 6.031 -22.522 1.00 80.94 101 VAL A C 1
ATOM 789 O O . VAL A 1 101 ? 14.656 5.799 -21.335 1.00 80.94 101 VAL A O 1
ATOM 792 N N . TYR A 1 102 ? 14.306 7.065 -23.157 1.00 84.31 102 TYR A N 1
ATOM 793 C CA . TYR A 1 102 ? 13.383 7.989 -22.485 1.00 84.31 102 TYR A CA 1
ATOM 794 C C . TYR A 1 102 ? 12.094 7.301 -22.032 1.00 84.31 102 TYR A C 1
ATOM 796 O O . TYR A 1 102 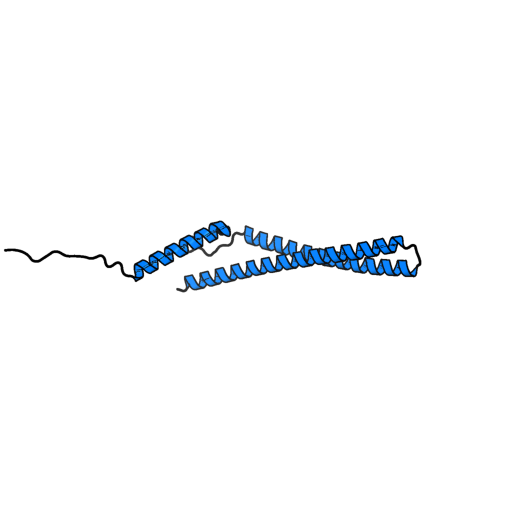? 11.617 7.566 -20.930 1.00 84.31 102 TYR A O 1
ATOM 804 N N . LEU A 1 103 ? 11.555 6.387 -22.845 1.00 87.19 103 LEU A N 1
ATOM 805 C CA . LEU A 1 103 ? 10.369 5.614 -22.479 1.00 87.19 103 LEU A CA 1
ATOM 806 C C . LEU A 1 103 ? 10.642 4.693 -21.281 1.00 87.19 103 LEU A C 1
ATOM 808 O O . LEU A 1 103 ? 9.825 4.630 -20.365 1.00 87.19 103 LEU A O 1
ATOM 812 N N . MET A 1 104 ? 11.809 4.043 -21.236 1.00 89.31 104 MET A N 1
ATOM 813 C CA . MET A 1 104 ? 12.212 3.212 -20.093 1.00 89.31 104 MET A CA 1
ATOM 814 C C . MET A 1 104 ? 12.471 4.043 -18.833 1.00 89.31 104 MET A C 1
ATOM 816 O O . MET A 1 104 ? 12.052 3.649 -17.746 1.00 89.31 104 MET A O 1
ATOM 820 N N . ALA A 1 105 ? 13.096 5.217 -18.961 1.00 87.88 105 ALA A N 1
ATOM 821 C CA . ALA A 1 105 ? 13.283 6.141 -17.844 1.00 87.88 105 ALA A CA 1
ATOM 822 C C . ALA A 1 105 ? 11.938 6.645 -17.294 1.00 87.88 105 ALA A C 1
ATOM 824 O O . ALA A 1 105 ? 11.735 6.685 -16.081 1.00 87.88 105 ALA A O 1
ATOM 825 N N . PHE A 1 106 ? 10.990 6.969 -18.176 1.00 90.88 106 PHE A N 1
ATOM 826 C CA . PHE A 1 106 ? 9.634 7.345 -17.785 1.00 90.88 106 PHE A CA 1
ATOM 827 C C . PHE A 1 106 ? 8.895 6.190 -17.092 1.00 90.88 106 PHE A C 1
ATOM 829 O O . PHE A 1 106 ? 8.311 6.388 -16.024 1.00 90.88 106 PHE A O 1
ATOM 836 N N . ALA A 1 107 ? 8.960 4.976 -17.648 1.00 90.56 107 ALA A 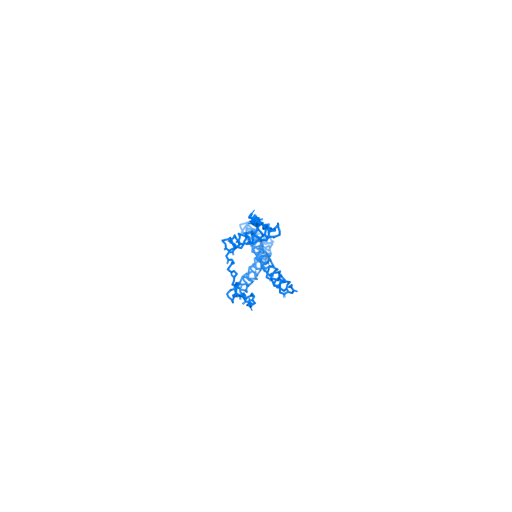N 1
ATOM 837 C CA . ALA A 1 107 ? 8.374 3.777 -17.049 1.00 90.56 107 ALA A CA 1
ATOM 838 C C . ALA A 1 107 ? 8.972 3.479 -15.664 1.00 90.56 107 ALA A C 1
ATOM 840 O O . ALA A 1 107 ? 8.238 3.156 -14.730 1.00 90.56 107 ALA A O 1
ATOM 841 N N . PHE A 1 108 ? 10.284 3.662 -15.499 1.00 93.75 108 PHE A N 1
ATOM 842 C CA . PHE A 1 108 ? 10.960 3.530 -14.213 1.00 93.75 108 PHE A CA 1
ATOM 843 C C . PHE A 1 108 ? 10.423 4.528 -13.180 1.00 93.75 108 PHE A C 1
ATOM 845 O O . PHE A 1 108 ? 9.974 4.114 -12.111 1.00 93.75 108 PHE A O 1
ATOM 852 N N . VAL A 1 109 ? 10.424 5.829 -13.497 1.00 94.31 109 VAL A N 1
ATOM 853 C CA . VAL A 1 109 ? 9.990 6.879 -12.559 1.00 94.31 109 VAL A CA 1
ATOM 854 C C . VAL A 1 109 ? 8.523 6.701 -12.170 1.00 94.31 109 VAL A C 1
ATOM 856 O O . VAL A 1 109 ? 8.188 6.746 -10.988 1.00 94.31 109 VAL A O 1
ATOM 859 N N . THR A 1 110 ? 7.645 6.456 -13.142 1.00 95.25 110 THR A N 1
ATOM 860 C CA . THR A 1 110 ? 6.208 6.263 -12.884 1.00 95.25 110 THR A CA 1
ATOM 861 C C . THR A 1 110 ? 5.928 5.009 -12.060 1.00 95.25 110 THR A C 1
ATOM 863 O O . THR A 1 110 ? 5.106 5.056 -11.141 1.00 95.25 110 THR A O 1
ATOM 866 N N . SER A 1 111 ? 6.643 3.913 -12.319 1.00 94.44 111 SER A N 1
ATOM 867 C CA . SER A 1 111 ? 6.528 2.684 -11.528 1.00 94.44 111 SER A CA 1
ATOM 868 C C . SER A 1 111 ? 7.031 2.887 -10.101 1.00 94.44 111 SER A C 1
ATOM 870 O O . SER A 1 111 ? 6.379 2.454 -9.156 1.00 94.44 111 SER A O 1
ATOM 872 N N . LEU A 1 112 ? 8.142 3.604 -9.914 1.00 94.19 112 LEU A N 1
ATOM 873 C CA . LEU A 1 112 ? 8.690 3.881 -8.588 1.00 94.19 112 LEU A CA 1
ATOM 874 C C . LEU A 1 112 ? 7.769 4.791 -7.761 1.00 94.19 112 LEU A C 1
ATOM 876 O O . LEU A 1 112 ? 7.522 4.513 -6.588 1.00 94.19 112 LEU A O 1
ATOM 880 N N . LEU A 1 113 ? 7.208 5.835 -8.382 1.00 96.12 113 LEU A N 1
ATOM 881 C CA . LEU A 1 113 ? 6.210 6.700 -7.749 1.00 96.12 113 LEU A CA 1
ATOM 882 C C . LEU A 1 113 ? 4.959 5.912 -7.360 1.00 96.12 113 LEU A C 1
ATOM 884 O O . LEU A 1 113 ? 4.517 5.998 -6.218 1.00 96.12 113 LEU A O 1
ATOM 888 N N . SER A 1 114 ? 4.436 5.090 -8.272 1.00 93.75 114 SER A N 1
ATOM 889 C CA . SER A 1 114 ? 3.269 4.245 -8.000 1.00 93.75 114 SER A CA 1
ATOM 890 C C . SER A 1 114 ? 3.544 3.276 -6.849 1.00 93.75 114 SER A C 1
ATOM 892 O O . SER A 1 114 ? 2.737 3.171 -5.927 1.00 93.75 114 SER A O 1
ATOM 894 N N . ALA A 1 115 ? 4.710 2.619 -6.844 1.00 95.12 115 ALA A N 1
ATOM 895 C CA . ALA A 1 115 ? 5.126 1.726 -5.766 1.00 95.12 115 ALA A CA 1
ATOM 896 C C . ALA A 1 115 ? 5.168 2.441 -4.409 1.00 95.12 115 ALA A C 1
ATOM 898 O O . ALA A 1 115 ? 4.671 1.909 -3.414 1.00 95.12 115 ALA A O 1
ATOM 899 N N . PHE A 1 116 ? 5.716 3.659 -4.372 1.00 94.62 116 PHE A N 1
ATOM 900 C CA . PHE A 1 116 ? 5.747 4.475 -3.164 1.00 94.62 116 PHE A CA 1
ATOM 901 C C . PHE A 1 116 ? 4.340 4.850 -2.695 1.00 94.62 116 PHE A C 1
ATOM 903 O O . PHE A 1 116 ? 4.028 4.652 -1.523 1.00 94.62 116 PHE A O 1
ATOM 910 N N . THR A 1 117 ? 3.472 5.323 -3.594 1.00 94.31 117 THR A N 1
ATOM 911 C CA . THR A 1 117 ? 2.085 5.674 -3.262 1.00 94.31 117 THR A CA 1
ATOM 912 C C . THR A 1 117 ? 1.336 4.478 -2.685 1.00 94.31 117 THR A C 1
ATOM 914 O O . THR A 1 117 ? 0.768 4.587 -1.603 1.00 94.31 117 THR A O 1
ATOM 917 N N . PHE A 1 118 ? 1.388 3.318 -3.344 1.00 94.12 118 PHE A N 1
ATOM 918 C CA . PHE A 1 118 ? 0.719 2.112 -2.857 1.00 94.12 118 PHE A CA 1
ATOM 919 C C . PHE A 1 118 ? 1.267 1.640 -1.510 1.00 94.12 118 PHE A C 1
ATOM 921 O O . PHE A 1 118 ? 0.486 1.272 -0.630 1.00 94.12 118 PHE A O 1
ATOM 928 N N . LYS A 1 119 ? 2.591 1.687 -1.317 1.00 93.50 119 LYS A N 1
ATOM 929 C CA . LYS A 1 119 ? 3.207 1.310 -0.043 1.00 93.50 119 LYS A CA 1
ATOM 930 C C . LYS A 1 119 ? 2.798 2.261 1.073 1.00 93.50 119 LYS A C 1
ATOM 932 O O . LYS A 1 119 ? 2.374 1.804 2.126 1.00 93.50 119 LYS A O 1
ATOM 937 N N . PHE A 1 120 ? 2.871 3.565 0.828 1.00 93.94 120 PHE A N 1
ATOM 938 C CA . PHE A 1 120 ? 2.460 4.577 1.792 1.00 93.94 120 PHE A CA 1
ATOM 939 C C . PHE A 1 120 ? 0.981 4.425 2.167 1.00 93.94 120 PHE A C 1
ATOM 941 O O . PHE A 1 120 ? 0.650 4.396 3.348 1.00 93.94 120 PHE A O 1
ATOM 948 N N . SER A 1 121 ? 0.093 4.249 1.185 1.00 92.75 121 SER A N 1
ATOM 949 C CA . SER A 1 121 ? -1.330 4.013 1.443 1.00 92.75 121 SER A CA 1
ATOM 950 C C . SER A 1 121 ? -1.579 2.743 2.260 1.00 92.75 121 SER A C 1
ATOM 952 O O . SER A 1 121 ? -2.411 2.768 3.163 1.00 92.75 121 SER A O 1
ATOM 954 N N . ALA A 1 122 ? -0.856 1.652 1.988 1.00 90.56 122 ALA A N 1
ATOM 955 C CA . ALA A 1 122 ? -0.962 0.424 2.774 1.00 90.56 122 ALA A CA 1
ATOM 956 C C . ALA A 1 122 ? -0.548 0.646 4.239 1.00 90.56 122 ALA A C 1
ATOM 958 O O . ALA A 1 122 ? -1.285 0.254 5.140 1.00 90.56 122 ALA A O 1
ATOM 959 N N . GLU A 1 123 ? 0.582 1.320 4.476 1.00 90.56 123 GLU A N 1
ATOM 960 C CA . GLU A 1 123 ? 1.071 1.627 5.828 1.00 90.56 123 GLU A CA 1
ATOM 961 C C . GLU A 1 123 ? 0.095 2.517 6.604 1.00 90.56 123 GLU A C 1
ATOM 963 O O . GLU A 1 123 ? -0.216 2.234 7.758 1.00 90.56 123 GLU A O 1
ATOM 968 N N . VAL A 1 124 ? -0.461 3.552 5.965 1.00 90.75 124 VAL A N 1
ATOM 969 C CA . VAL A 1 124 ? -1.476 4.411 6.598 1.00 90.75 124 VAL A CA 1
ATOM 970 C C . VAL A 1 124 ? -2.688 3.590 7.038 1.00 90.75 124 VAL A C 1
ATOM 972 O O . VAL A 1 124 ? -3.180 3.769 8.152 1.00 90.75 124 VAL A O 1
ATOM 975 N N . ILE A 1 125 ? -3.162 2.665 6.199 1.00 89.00 125 ILE A N 1
ATOM 976 C CA . ILE A 1 125 ? -4.295 1.807 6.555 1.00 89.00 125 ILE A CA 1
ATOM 977 C C . ILE A 1 125 ? -3.926 0.861 7.704 1.00 89.00 125 ILE A C 1
ATOM 979 O O . ILE A 1 125 ? -4.731 0.701 8.619 1.00 89.00 125 ILE A O 1
ATOM 983 N N . TYR A 1 126 ? -2.731 0.265 7.704 1.00 88.44 126 TYR A N 1
ATOM 984 C CA . TYR A 1 126 ? -2.293 -0.584 8.816 1.00 88.44 126 TYR A CA 1
ATOM 985 C C . TYR A 1 126 ? -2.226 0.183 10.140 1.00 88.44 126 TYR A C 1
ATOM 987 O O . TYR A 1 126 ? -2.764 -0.297 11.133 1.00 88.44 126 TYR A O 1
ATOM 995 N N . VAL A 1 127 ? -1.686 1.406 10.146 1.00 87.81 127 VAL A N 1
ATOM 996 C CA . VAL A 1 127 ? -1.668 2.263 11.344 1.00 87.81 127 VAL A CA 1
ATOM 997 C C . VAL A 1 127 ? -3.085 2.554 11.844 1.00 87.81 127 VAL A C 1
ATOM 999 O O . VAL A 1 127 ? -3.343 2.482 13.044 1.00 87.81 127 VAL A O 1
ATOM 1002 N N . LEU A 1 128 ? -4.028 2.852 10.944 1.00 84.81 128 LEU A N 1
ATOM 1003 C CA . LEU A 1 128 ? -5.426 3.080 11.324 1.00 84.81 128 LEU A CA 1
ATOM 1004 C C . LEU A 1 128 ? -6.071 1.828 11.932 1.00 84.81 128 LEU A C 1
ATOM 1006 O O . LEU A 1 128 ? -6.794 1.935 12.924 1.00 84.81 128 LEU A O 1
ATOM 1010 N N . LEU A 1 129 ? -5.790 0.648 11.373 1.00 86.06 129 LEU A N 1
ATOM 1011 C CA . LEU A 1 129 ? -6.269 -0.624 11.914 1.00 86.06 129 LEU A CA 1
ATOM 1012 C C . LEU A 1 129 ? -5.674 -0.912 13.298 1.00 86.06 129 LEU A C 1
ATOM 1014 O O . LEU A 1 129 ? -6.405 -1.348 14.186 1.00 86.06 129 LEU A O 1
ATOM 1018 N N . ASP A 1 130 ? -4.393 -0.617 13.513 1.00 84.06 130 ASP A N 1
ATOM 1019 C CA . ASP A 1 130 ? -3.737 -0.790 14.813 1.00 84.06 130 ASP A CA 1
ATOM 1020 C C . ASP A 1 130 ? -4.312 0.159 15.871 1.00 84.06 130 ASP A C 1
ATOM 1022 O O . ASP A 1 130 ? -4.575 -0.253 17.004 1.00 84.06 130 ASP A O 1
ATOM 1026 N N . ILE A 1 131 ? -4.580 1.418 15.507 1.00 81.56 131 ILE A N 1
ATOM 1027 C CA . ILE A 1 131 ? -5.269 2.375 16.385 1.00 81.56 131 ILE A CA 1
ATOM 1028 C C . ILE A 1 131 ? -6.659 1.849 16.754 1.00 81.56 131 ILE A C 1
ATOM 1030 O O . ILE A 1 131 ? -7.043 1.883 17.926 1.00 81.56 131 ILE A O 1
ATOM 1034 N N . GLU A 1 132 ? -7.410 1.328 15.782 1.00 80.19 132 GLU A N 1
ATOM 1035 C CA . GLU A 1 132 ? -8.732 0.761 16.039 1.00 80.19 132 GLU A CA 1
ATOM 1036 C C . GLU A 1 132 ? -8.652 -0.473 16.954 1.00 80.19 132 GLU A C 1
ATOM 1038 O O . GLU A 1 132 ? -9.437 -0.600 17.898 1.00 80.19 132 GLU A O 1
ATOM 1043 N N . ALA A 1 133 ? -7.690 -1.368 16.724 1.00 80.25 133 ALA A N 1
ATOM 1044 C CA . ALA A 1 133 ? -7.478 -2.555 17.547 1.00 80.25 133 ALA A CA 1
ATOM 1045 C C . ALA A 1 133 ? -7.120 -2.187 18.996 1.00 80.25 133 ALA A C 1
ATOM 1047 O O . ALA A 1 133 ? -7.729 -2.710 19.935 1.00 80.25 133 ALA A O 1
ATOM 1048 N N . ASN A 1 134 ? -6.207 -1.230 19.181 1.00 78.12 134 ASN A N 1
ATOM 1049 C CA . ASN A 1 134 ? -5.816 -0.731 20.498 1.00 78.12 134 ASN A CA 1
ATOM 1050 C C . ASN A 1 134 ? -6.984 -0.042 21.212 1.00 78.12 134 ASN A C 1
ATOM 1052 O O . ASN A 1 134 ? -7.213 -0.284 22.395 1.00 78.12 134 ASN A O 1
ATOM 1056 N N . SER A 1 135 ? -7.781 0.756 20.496 1.00 77.69 135 SER A N 1
ATOM 1057 C CA . SER A 1 135 ? -8.990 1.378 21.046 1.00 77.69 135 SER A CA 1
ATOM 1058 C C . SER A 1 135 ? -9.984 0.330 21.565 1.00 77.69 135 SER A C 1
ATOM 1060 O O . SER A 1 135 ? -10.506 0.465 22.675 1.00 77.69 135 SER A O 1
ATOM 1062 N N . ARG A 1 136 ? -10.189 -0.768 20.821 1.00 73.81 136 ARG A N 1
ATOM 1063 C CA . ARG A 1 136 ? -11.044 -1.889 21.255 1.00 73.81 136 ARG A CA 1
ATOM 1064 C C . ARG A 1 136 ? -10.508 -2.556 22.524 1.00 73.81 136 ARG A C 1
ATOM 1066 O O . ARG A 1 136 ? -11.281 -2.869 23.426 1.00 73.81 136 ARG A O 1
ATOM 1073 N N . GLN A 1 137 ? -9.198 -2.775 22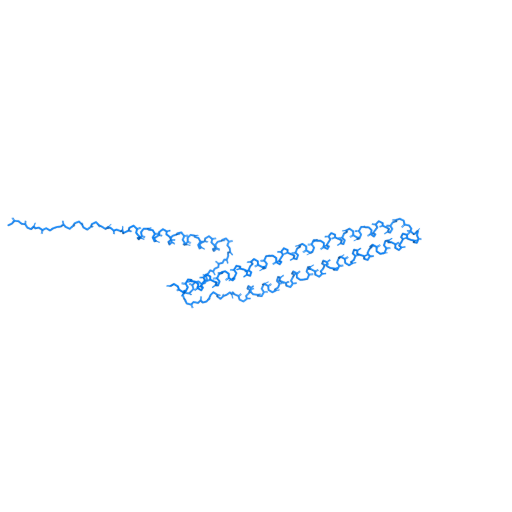.611 1.00 75.31 137 GLN A N 1
ATOM 1074 C CA . GLN A 1 137 ? -8.581 -3.391 23.785 1.00 75.31 137 GLN A CA 1
ATOM 1075 C C . GLN A 1 137 ? -8.671 -2.495 25.028 1.00 75.31 137 GLN A C 1
ATOM 1077 O O . GLN A 1 137 ? -8.999 -2.984 26.113 1.00 75.31 137 GLN A O 1
ATOM 1082 N N . SER A 1 138 ? -8.449 -1.189 24.872 1.00 76.25 138 SER A N 1
ATOM 1083 C CA . SER A 1 138 ? -8.606 -0.213 25.952 1.00 76.25 138 SER A CA 1
ATOM 1084 C C . SER A 1 138 ? -10.046 -0.159 26.458 1.00 76.25 138 SER A C 1
ATOM 1086 O O . SER A 1 138 ? -10.257 -0.205 27.666 1.00 76.25 138 SER A O 1
ATOM 1088 N N . ALA A 1 139 ? -11.040 -0.163 25.562 1.00 74.50 139 ALA A N 1
ATOM 1089 C CA . ALA A 1 139 ? -12.454 -0.175 25.945 1.00 74.50 139 ALA A CA 1
ATOM 1090 C C . ALA A 1 139 ? -12.829 -1.424 26.764 1.00 74.50 139 ALA A C 1
ATOM 1092 O O . ALA A 1 139 ? -13.442 -1.301 27.821 1.00 74.50 139 ALA A O 1
ATOM 1093 N N . LYS A 1 140 ? -12.385 -2.617 26.339 1.00 75.19 140 LYS A N 1
ATOM 1094 C CA . LYS A 1 140 ? -12.578 -3.864 27.105 1.00 75.19 140 LYS A CA 1
ATOM 1095 C C . LYS A 1 140 ? -11.895 -3.834 28.473 1.00 75.19 140 LYS A C 1
ATOM 1097 O O . LYS A 1 140 ? -12.402 -4.392 29.443 1.00 75.19 140 LYS A O 1
ATOM 1102 N N . THR A 1 141 ? -10.722 -3.210 28.551 1.00 76.50 141 THR A N 1
ATOM 1103 C CA . THR A 1 141 ? -9.977 -3.081 29.810 1.00 76.50 141 THR A CA 1
ATOM 1104 C C . THR A 1 141 ? -10.697 -2.136 30.769 1.00 76.50 141 THR A C 1
ATOM 1106 O O . THR A 1 141 ? -10.849 -2.468 31.941 1.00 76.50 141 THR A O 1
ATOM 1109 N N . LEU A 1 142 ? -11.204 -1.007 30.264 1.00 73.88 142 LEU A N 1
ATOM 1110 C CA . LEU A 1 142 ? -12.013 -0.062 31.033 1.00 73.88 142 LEU A CA 1
ATOM 1111 C C . LEU A 1 142 ? -13.312 -0.711 31.528 1.00 73.88 142 LEU A C 1
ATOM 1113 O O . LEU A 1 142 ? -13.624 -0.601 32.707 1.00 73.88 142 LEU A O 1
ATOM 1117 N N . GLU A 1 143 ? -14.017 -1.459 30.670 1.00 73.31 143 GLU A N 1
ATOM 1118 C CA . GLU A 1 143 ? -15.213 -2.228 31.051 1.00 73.31 143 GLU A CA 1
ATOM 1119 C C . GLU A 1 143 ? -14.912 -3.200 32.200 1.00 73.31 143 GLU A C 1
ATOM 1121 O O . GLU A 1 143 ? -15.669 -3.279 33.167 1.00 73.31 143 GLU A O 1
ATOM 1126 N N . LYS A 1 144 ? -13.778 -3.909 32.138 1.00 74.25 144 LYS A N 1
ATOM 1127 C CA . LYS A 1 144 ? -13.355 -4.819 33.208 1.00 74.25 144 LYS A CA 1
ATOM 1128 C C . LYS A 1 144 ? -13.066 -4.086 34.522 1.00 74.25 144 LYS A C 1
ATOM 1130 O O . LYS A 1 144 ? -13.421 -4.609 35.573 1.00 74.25 144 LYS A O 1
ATOM 1135 N N . ILE A 1 145 ? -12.432 -2.912 34.466 1.00 77.44 145 ILE A N 1
ATOM 1136 C CA . ILE A 1 145 ? -12.139 -2.096 35.655 1.00 77.44 145 ILE A CA 1
ATOM 1137 C C . ILE A 1 145 ? -13.441 -1.590 36.283 1.00 77.44 145 ILE A C 1
ATOM 1139 O O . ILE A 1 145 ? -13.641 -1.782 37.479 1.00 77.44 145 ILE A O 1
ATOM 1143 N N . LEU A 1 146 ? -14.344 -1.023 35.478 1.00 74.56 146 LEU A N 1
ATOM 1144 C CA . LEU A 1 146 ? -15.635 -0.503 35.940 1.00 74.56 146 LEU A CA 1
ATOM 1145 C C . LEU A 1 146 ? -16.524 -1.592 36.553 1.00 74.56 146 LEU A C 1
ATOM 1147 O O . LEU A 1 146 ? -17.242 -1.320 37.500 1.00 74.56 146 LEU A O 1
ATOM 1151 N N . ARG A 1 147 ? -16.457 -2.834 36.054 1.00 73.69 147 ARG A N 1
ATOM 1152 C CA . ARG A 1 147 ? -17.174 -3.983 36.640 1.00 73.69 147 ARG A CA 1
ATOM 1153 C C . ARG A 1 147 ? -16.528 -4.562 37.900 1.00 73.69 147 ARG A C 1
ATOM 1155 O O . ARG A 1 147 ? -17.124 -5.428 38.531 1.00 73.69 147 ARG A O 1
ATOM 1162 N N . SER A 1 148 ? -15.286 -4.187 38.198 1.00 74.56 148 SER A N 1
ATOM 1163 C CA . SER A 1 148 ? -14.545 -4.682 39.367 1.00 74.56 148 SER A CA 1
ATOM 1164 C C . SER A 1 148 ? -14.614 -3.753 40.581 1.00 74.56 148 SER A C 1
ATOM 1166 O O . SER A 1 148 ? -14.099 -4.122 41.636 1.00 74.56 148 SER A O 1
ATOM 1168 N N . GLN A 1 149 ? -15.212 -2.570 40.415 1.00 59.34 149 GLN A N 1
ATOM 1169 C CA . GLN A 1 149 ? -15.562 -1.634 41.484 1.00 59.34 149 GLN A CA 1
ATOM 1170 C C . GLN A 1 149 ? -16.997 -1.890 41.941 1.00 59.34 149 GLN A C 1
ATOM 1172 O O . GLN A 1 149 ? -17.238 -1.735 43.156 1.00 59.34 149 GLN A O 1
#

Radius of gyration: 32.18 Å; chains: 1; bounding box: 74×38×109 Å

Sequence (149 aa):
MRNVGEEDNQDLFSAEEFTNYNTLQAEMDLERRLRENVGITPIISGDKEITYSPSRINNYQAIRVLASSLQGFAWLFAGIAILSILAGLAIFQESRASGNVYLMAFAFVTSLLSAFTFKFSAEVIYVLLDIEANSRQSAKTLEKILRSQ

Secondary structure (DSSP, 8-state):
--------------HHHHHHHHHHHHHHHHHHHHHHHH-------TT------HHHHHHHHHHHHHHHHHHHHHHHHHHHHHHHHHHHHHHHHTT--THHHHHHHHHHHHHHHHHHHHHHHHHHHHHHHHHHHHHHHHHHHHHHHHTT-

Foldseek 3Di:
DDDDDDDDPDPCPDVVNVVVVVVVVVVVVVVVCCCVPVVDDQPPDDPDDRDPDPVVVVVLVVLLVVLVVLLVLLVVLVVQLVVLVVVLVVCVVVVPDPPSNVVSVVSNVVSNVSSVVSNVVSVVSVVVSVVVVVVVVVVVVVVVVVVVD

pLDDT: mean 72.72, std 18.25, range [37.62, 96.31]